Protein AF-A0A0C3BKV7-F1 (afdb_monomer_lite)

Structure (mmCIF, N/CA/C/O backbone):
data_AF-A0A0C3BKV7-F1
#
_entry.id   AF-A0A0C3BKV7-F1
#
loop_
_atom_site.group_PDB
_atom_site.id
_atom_site.type_symbol
_atom_site.label_atom_id
_atom_site.label_alt_id
_atom_site.label_comp_id
_atom_site.label_asym_id
_atom_site.label_entity_id
_atom_site.label_seq_id
_atom_site.pdbx_PDB_ins_code
_atom_site.Cartn_x
_atom_site.Cartn_y
_atom_site.Cartn_z
_atom_site.occupancy
_atom_site.B_iso_or_equiv
_atom_site.auth_seq_id
_atom_site.auth_comp_id
_atom_site.auth_asym_id
_atom_site.auth_atom_id
_atom_site.pdbx_PDB_model_num
ATOM 1 N N . HIS A 1 1 ? -5.380 -6.667 -12.807 1.00 85.44 1 HIS A N 1
ATOM 2 C CA . HIS A 1 1 ? -3.971 -6.812 -12.391 1.00 85.44 1 HIS A CA 1
ATOM 3 C C . HIS A 1 1 ? -3.353 -8.043 -13.036 1.00 85.44 1 HIS A C 1
ATOM 5 O O . HIS A 1 1 ? -2.363 -7.903 -13.737 1.00 85.44 1 HIS A O 1
ATOM 11 N N . ASP A 1 2 ? -3.962 -9.219 -12.876 1.00 86.31 2 ASP A N 1
ATOM 12 C CA . ASP A 1 2 ? -3.434 -10.487 -13.402 1.00 86.31 2 ASP A CA 1
ATOM 13 C C . ASP A 1 2 ? -3.118 -10.456 -14.901 1.00 86.31 2 ASP A C 1
ATOM 15 O O . ASP A 1 2 ? -2.021 -10.843 -15.290 1.00 86.31 2 ASP A O 1
ATOM 19 N N . ASP A 1 3 ? -4.011 -9.904 -15.726 1.00 89.81 3 ASP A N 1
ATOM 20 C CA . ASP A 1 3 ? -3.772 -9.765 -17.171 1.00 89.81 3 ASP A CA 1
ATOM 21 C C . ASP A 1 3 ? -2.540 -8.900 -17.484 1.00 89.81 3 ASP A C 1
ATOM 23 O O . ASP A 1 3 ? -1.757 -9.219 -18.377 1.00 89.81 3 ASP A O 1
ATOM 27 N N . ALA A 1 4 ? -2.327 -7.823 -16.719 1.00 89.44 4 ALA A N 1
ATOM 28 C CA . ALA A 1 4 ? -1.164 -6.951 -16.874 1.00 89.44 4 ALA A CA 1
ATOM 29 C C . ALA A 1 4 ? 0.128 -7.680 -16.479 1.00 89.44 4 ALA A C 1
ATOM 31 O O . ALA A 1 4 ? 1.109 -7.628 -17.218 1.00 89.44 4 ALA A O 1
ATOM 32 N N . VAL A 1 5 ? 0.109 -8.441 -15.379 1.00 87.06 5 VAL A N 1
ATOM 33 C CA . VAL A 1 5 ? 1.247 -9.275 -14.960 1.00 87.06 5 VAL A CA 1
ATOM 34 C C . VAL A 1 5 ? 1.573 -10.330 -16.013 1.00 87.06 5 VAL A C 1
ATOM 36 O O . VAL A 1 5 ? 2.740 -10.501 -16.358 1.00 87.06 5 VAL A O 1
ATOM 39 N N . GLN A 1 6 ? 0.562 -11.002 -16.570 1.00 89.44 6 GLN A N 1
ATOM 40 C CA . GLN A 1 6 ? 0.746 -11.979 -17.649 1.00 89.44 6 GLN A CA 1
ATOM 41 C C . GLN A 1 6 ? 1.321 -11.337 -18.918 1.00 89.44 6 GLN A C 1
ATOM 43 O O . GLN A 1 6 ? 2.139 -11.950 -19.601 1.00 89.44 6 GLN A O 1
ATOM 48 N N . ALA A 1 7 ? 0.950 -10.087 -19.205 1.00 90.25 7 ALA A N 1
ATOM 49 C CA . ALA A 1 7 ? 1.528 -9.294 -20.287 1.00 90.25 7 ALA A CA 1
ATOM 50 C C . ALA A 1 7 ? 2.935 -8.741 -19.969 1.00 90.25 7 ALA A C 1
ATOM 52 O O . ALA A 1 7 ? 3.579 -8.162 -20.845 1.00 90.25 7 ALA A O 1
ATOM 53 N N . GLY A 1 8 ? 3.438 -8.916 -18.743 1.00 89.88 8 GLY A N 1
ATOM 54 C CA . GLY A 1 8 ? 4.723 -8.374 -18.304 1.00 89.88 8 GLY A CA 1
ATOM 55 C C . GLY A 1 8 ? 4.694 -6.863 -18.060 1.00 89.88 8 GLY A C 1
ATOM 56 O O . GLY A 1 8 ? 5.696 -6.191 -18.296 1.00 89.88 8 GLY A O 1
ATOM 57 N N . VAL A 1 9 ? 3.562 -6.316 -17.615 1.00 91.44 9 VAL A N 1
ATOM 58 C CA . VAL A 1 9 ? 3.368 -4.894 -17.294 1.00 91.44 9 VAL A CA 1
ATOM 59 C C . VAL A 1 9 ? 3.225 -4.712 -15.786 1.00 91.44 9 VAL A C 1
ATOM 61 O O . VAL A 1 9 ? 2.365 -5.325 -15.157 1.00 91.44 9 VAL A O 1
ATOM 64 N N . LEU A 1 10 ? 4.046 -3.830 -15.219 1.00 91.19 10 LEU A N 1
ATOM 65 C CA . LEU A 1 10 ? 3.920 -3.338 -13.846 1.00 91.19 10 LEU A CA 1
ATOM 66 C C . LEU A 1 10 ? 3.096 -2.054 -13.822 1.00 91.19 10 LEU A C 1
ATOM 68 O O . LEU A 1 10 ? 3.288 -1.209 -14.701 1.00 91.19 10 LEU A O 1
ATOM 72 N N . HIS A 1 11 ? 2.253 -1.871 -12.806 1.00 92.44 11 HIS A N 1
ATOM 73 C CA . HIS A 1 11 ? 1.471 -0.642 -12.657 1.00 92.44 11 HIS A CA 1
ATOM 74 C C . HIS A 1 11 ? 2.310 0.489 -12.064 1.00 92.44 11 HIS A C 1
ATOM 76 O O . HIS A 1 11 ? 2.324 1.594 -12.602 1.00 92.44 11 HIS A O 1
ATOM 82 N N . ARG A 1 12 ? 3.046 0.200 -10.984 1.00 91.62 12 ARG A N 1
ATOM 8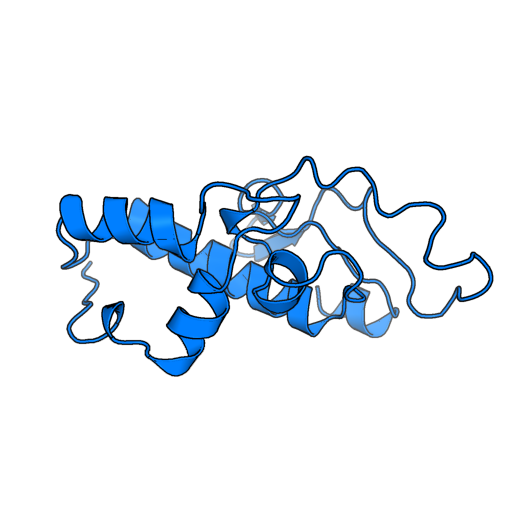3 C CA . ARG A 1 12 ? 3.975 1.110 -10.296 1.00 91.62 12 ARG A CA 1
ATOM 84 C C . ARG A 1 12 ? 3.366 2.291 -9.542 1.00 91.62 12 ARG A C 1
ATOM 86 O O . ARG A 1 12 ? 4.125 3.096 -9.007 1.00 91.62 12 ARG A O 1
ATOM 93 N N . ASP A 1 13 ? 2.042 2.371 -9.472 1.00 91.31 13 ASP A N 1
ATOM 94 C CA . ASP A 1 13 ? 1.322 3.454 -8.788 1.00 91.31 13 ASP A CA 1
ATOM 95 C C . ASP A 1 13 ? -0.024 2.984 -8.223 1.00 91.31 13 ASP A C 1
ATOM 97 O O . ASP A 1 13 ? -1.085 3.561 -8.453 1.00 91.31 13 ASP A O 1
ATOM 101 N N . ILE A 1 14 ? 0.001 1.860 -7.511 1.00 93.81 14 ILE A N 1
ATOM 102 C CA . ILE A 1 14 ? -1.189 1.356 -6.833 1.00 93.81 14 ILE A CA 1
ATOM 103 C C . ILE A 1 14 ? -1.490 2.248 -5.626 1.00 93.81 14 ILE A C 1
ATOM 105 O O . ILE A 1 14 ? -0.692 2.370 -4.697 1.00 93.81 14 ILE A O 1
ATOM 109 N N . SER A 1 15 ? -2.673 2.854 -5.629 1.00 93.69 15 SER A N 1
ATOM 110 C CA . SER A 1 15 ? -3.177 3.691 -4.544 1.00 93.69 15 SER A CA 1
ATOM 111 C C . SER A 1 15 ? -4.692 3.549 -4.425 1.00 93.69 15 SER A C 1
ATOM 113 O O . SER A 1 15 ? -5.350 3.144 -5.381 1.00 93.69 15 SER A O 1
ATOM 115 N N . ALA A 1 16 ? -5.272 3.917 -3.278 1.00 93.50 16 ALA A N 1
ATOM 116 C CA . ALA A 1 16 ? -6.729 3.897 -3.115 1.00 93.50 16 ALA A CA 1
ATOM 117 C C . ALA A 1 16 ? -7.457 4.767 -4.165 1.00 93.50 16 ALA A C 1
ATOM 119 O O . ALA A 1 16 ? -8.564 4.432 -4.571 1.00 93.50 16 ALA A O 1
ATOM 120 N N . GLY A 1 17 ? -6.824 5.851 -4.634 1.00 92.88 17 GLY A N 1
ATOM 121 C CA . GLY A 1 17 ? -7.370 6.727 -5.677 1.00 92.88 17 GLY A CA 1
ATOM 122 C C . GLY A 1 17 ? -7.347 6.122 -7.084 1.00 92.88 17 GLY A C 1
ATOM 123 O O . GLY A 1 17 ? -8.156 6.514 -7.921 1.00 92.88 17 GLY A O 1
ATOM 124 N N . ASN A 1 18 ? -6.483 5.130 -7.321 1.00 95.12 18 ASN A N 1
ATOM 125 C CA . ASN A 1 18 ? -6.296 4.488 -8.626 1.00 95.12 18 ASN A CA 1
ATOM 126 C C . ASN A 1 18 ? -7.076 3.167 -8.757 1.00 95.12 18 ASN A C 1
ATOM 128 O O . ASN A 1 18 ? -6.870 2.404 -9.703 1.00 95.12 18 ASN A O 1
ATOM 132 N N . ILE A 1 19 ? -7.984 2.886 -7.814 1.00 95.62 19 ILE A N 1
ATOM 133 C CA . ILE A 1 19 ? -8.845 1.700 -7.820 1.00 95.62 19 ILE A CA 1
ATOM 134 C C . ILE A 1 19 ? -10.306 2.142 -7.821 1.00 95.62 19 ILE A C 1
ATOM 136 O O . ILE A 1 19 ? -10.822 2.654 -6.829 1.00 95.62 19 ILE A O 1
ATOM 140 N N . PHE A 1 20 ? -11.002 1.892 -8.924 1.00 95.44 20 PHE A N 1
ATOM 141 C CA . PHE A 1 20 ? -12.449 2.079 -9.007 1.00 95.44 20 PHE A CA 1
ATOM 142 C C . PHE A 1 20 ? -13.173 0.776 -8.707 1.00 95.44 20 PHE A C 1
ATOM 144 O O . PHE A 1 20 ? -12.754 -0.287 -9.156 1.00 95.44 20 PHE A O 1
ATOM 151 N N . ILE A 1 21 ? -14.289 0.858 -7.985 1.00 94.69 21 ILE A N 1
ATOM 152 C CA . ILE A 1 21 ? -15.175 -0.285 -7.770 1.00 94.69 21 ILE A CA 1
ATOM 153 C C . ILE A 1 21 ? -16.380 -0.142 -8.695 1.00 94.69 21 ILE A C 1
ATOM 155 O O . ILE A 1 21 ? -17.179 0.781 -8.543 1.00 94.69 21 ILE A O 1
ATOM 159 N N . VAL A 1 22 ? -16.512 -1.061 -9.648 1.00 94.94 22 VAL A N 1
ATOM 160 C CA . VAL A 1 22 ? -17.630 -1.118 -10.598 1.00 94.94 22 VAL A CA 1
ATOM 161 C C . VAL A 1 22 ? -18.219 -2.519 -10.546 1.00 94.94 22 VAL A C 1
ATOM 163 O O . VAL A 1 22 ? -17.498 -3.500 -10.714 1.00 94.94 22 VAL A O 1
ATOM 166 N N . ASP A 1 23 ? -19.516 -2.623 -10.254 1.00 95.06 23 ASP A N 1
ATOM 167 C CA . ASP A 1 23 ? -20.242 -3.897 -10.132 1.00 95.06 23 ASP A CA 1
ATOM 168 C C . ASP A 1 23 ? -19.549 -4.919 -9.207 1.00 95.06 23 ASP A C 1
ATOM 170 O O . ASP A 1 23 ? -19.449 -6.110 -9.507 1.00 95.06 23 ASP A O 1
ATOM 174 N N . GLY A 1 24 ? -19.014 -4.436 -8.079 1.00 91.94 24 GLY A N 1
ATOM 175 C CA . GLY A 1 24 ? -18.298 -5.257 -7.097 1.00 91.94 24 GLY A CA 1
ATOM 176 C C . GLY A 1 24 ? -16.892 -5.694 -7.524 1.00 91.94 24 GLY A C 1
ATOM 177 O O . GLY A 1 24 ? -16.281 -6.515 -6.843 1.00 91.94 24 GLY A O 1
ATOM 178 N N . LYS A 1 25 ? -16.359 -5.163 -8.631 1.00 90.38 25 LYS A N 1
ATOM 179 C CA . LYS A 1 25 ? -15.019 -5.474 -9.145 1.00 90.38 25 LYS A CA 1
ATOM 180 C C . LYS A 1 25 ? -14.103 -4.260 -9.073 1.00 90.38 25 LYS A C 1
ATOM 182 O O . LYS A 1 25 ? -14.507 -3.154 -9.420 1.00 90.38 25 LYS A O 1
ATOM 187 N N . GLY A 1 26 ? -12.856 -4.491 -8.669 1.00 91.94 26 GLY A N 1
ATOM 188 C CA . GLY A 1 26 ? -11.799 -3.484 -8.713 1.00 91.94 26 GLY A CA 1
ATOM 189 C C . GLY A 1 26 ? -11.246 -3.301 -10.127 1.00 91.94 26 GLY A C 1
ATOM 190 O O . GLY A 1 26 ? -10.832 -4.271 -10.763 1.00 91.94 26 GLY A O 1
ATOM 191 N N . ILE A 1 27 ? -11.213 -2.061 -10.603 1.00 94.06 27 ILE A N 1
ATOM 192 C CA . ILE A 1 27 ? -10.632 -1.641 -11.878 1.00 94.06 27 ILE A CA 1
ATOM 193 C C . ILE A 1 27 ? -9.459 -0.710 -11.581 1.00 94.06 27 ILE A C 1
ATOM 195 O O . ILE A 1 27 ? -9.626 0.295 -10.895 1.00 94.06 27 ILE A O 1
ATOM 199 N N . LEU A 1 28 ? -8.284 -1.049 -12.114 1.00 94.56 28 LEU A N 1
ATOM 200 C CA . LEU A 1 28 ? -7.091 -0.209 -12.026 1.00 94.56 28 LEU A CA 1
ATOM 201 C C . LEU A 1 28 ? -7.089 0.847 -13.126 1.00 94.56 28 LEU A C 1
ATOM 203 O O . LEU A 1 28 ? -7.269 0.519 -14.304 1.00 94.56 28 LEU A O 1
ATOM 207 N N . ILE A 1 29 ? -6.842 2.090 -12.731 1.00 94.81 29 ILE A N 1
ATOM 208 C CA . ILE A 1 29 ? -6.698 3.254 -13.609 1.00 94.81 29 ILE A CA 1
ATOM 209 C C . ILE A 1 29 ? -5.328 3.907 -13.388 1.00 94.81 29 ILE A C 1
ATOM 211 O O . ILE A 1 29 ? -4.592 3.490 -12.510 1.00 94.81 29 ILE A O 1
ATOM 215 N N . ASP A 1 30 ? -5.020 4.952 -14.157 1.00 91.56 30 ASP A N 1
ATOM 216 C CA . ASP A 1 30 ? -3.767 5.713 -14.032 1.00 91.56 30 ASP A CA 1
ATOM 217 C C . ASP A 1 30 ? -2.499 4.873 -14.294 1.00 91.56 30 ASP A C 1
ATOM 219 O O . ASP A 1 30 ? -1.639 4.638 -13.447 1.00 91.56 30 ASP A O 1
ATOM 223 N N . TRP A 1 31 ? -2.394 4.388 -15.534 1.00 91.94 31 TRP A N 1
ATOM 224 C CA . TRP A 1 31 ? -1.278 3.560 -16.002 1.00 91.94 31 TRP A CA 1
ATOM 225 C C . TRP A 1 31 ? -0.084 4.385 -16.515 1.00 91.94 31 TRP A C 1
ATOM 227 O O . TRP A 1 31 ? 0.825 3.827 -17.138 1.00 91.94 31 TRP A O 1
ATOM 237 N N . ASP A 1 32 ? -0.049 5.696 -16.268 1.00 88.38 32 ASP A N 1
ATOM 238 C CA . ASP A 1 32 ? 0.966 6.606 -16.819 1.00 88.38 32 ASP A CA 1
ATOM 239 C C . ASP A 1 32 ? 2.382 6.308 -16.291 1.00 88.38 32 ASP A C 1
ATOM 241 O O . ASP A 1 32 ? 3.381 6.583 -16.963 1.00 88.38 32 ASP A O 1
ATOM 245 N N . LEU A 1 33 ? 2.481 5.684 -15.111 1.00 87.06 33 LEU A N 1
ATOM 246 C CA . LEU A 1 33 ? 3.743 5.254 -14.497 1.00 87.06 33 LEU A CA 1
ATOM 247 C C . LEU A 1 33 ? 4.130 3.798 -14.803 1.00 87.06 33 LEU A C 1
ATOM 249 O O . LEU A 1 33 ? 5.199 3.338 -14.368 1.00 87.06 33 LEU A O 1
ATOM 253 N N . SER A 1 34 ? 3.306 3.090 -15.580 1.00 89.38 34 SER A N 1
ATOM 254 C CA . SER A 1 34 ? 3.491 1.672 -15.880 1.00 89.38 34 SER A CA 1
ATOM 255 C C . SER A 1 34 ? 4.790 1.376 -16.633 1.00 89.38 34 SER A C 1
ATOM 257 O O . SER A 1 34 ? 5.393 2.232 -17.289 1.00 89.38 34 SER A O 1
ATOM 259 N N . LYS A 1 35 ? 5.273 0.135 -16.513 1.00 87.56 35 LYS A N 1
ATOM 260 C CA . LYS A 1 35 ? 6.507 -0.308 -17.177 1.00 87.56 35 LYS A CA 1
ATOM 261 C C . LYS A 1 35 ? 6.394 -1.742 -17.673 1.00 87.56 35 LYS A C 1
ATOM 263 O O . LYS A 1 35 ? 6.039 -2.639 -16.917 1.00 87.56 35 LYS A O 1
ATOM 268 N N . TRP A 1 36 ? 6.792 -1.955 -18.924 1.00 88.44 36 TRP A N 1
ATOM 269 C CA . TRP A 1 36 ? 6.997 -3.284 -19.492 1.00 88.44 36 TRP A CA 1
ATOM 270 C C . TRP A 1 36 ? 8.305 -3.887 -18.967 1.00 88.44 36 TRP A C 1
ATOM 272 O O . TRP A 1 36 ? 9.367 -3.282 -19.117 1.00 88.44 36 TRP A O 1
ATOM 282 N N . LEU A 1 37 ? 8.251 -5.094 -18.408 1.00 79.00 37 LEU A N 1
ATOM 283 C CA . LEU A 1 37 ? 9.421 -5.847 -17.943 1.00 79.00 37 LEU A CA 1
ATOM 284 C C . LEU A 1 37 ? 10.361 -6.228 -19.101 1.00 79.00 37 LEU A C 1
ATOM 286 O O . LEU A 1 37 ? 11.567 -6.365 -18.911 1.00 79.00 37 LEU A O 1
ATOM 290 N N . ASN A 1 38 ? 9.810 -6.348 -20.310 1.00 70.38 38 ASN A N 1
ATOM 291 C CA . ASN A 1 38 ? 10.464 -6.948 -21.475 1.00 70.38 38 ASN A CA 1
ATOM 292 C C . ASN A 1 38 ? 11.212 -5.911 -22.341 1.00 70.38 38 ASN A C 1
ATOM 294 O O . ASN A 1 38 ? 11.982 -6.285 -23.222 1.00 70.38 38 ASN A O 1
ATOM 298 N N . ASN A 1 39 ? 10.979 -4.611 -22.119 1.00 59.28 39 ASN A N 1
ATOM 299 C CA . ASN A 1 39 ? 11.632 -3.519 -22.849 1.00 59.28 39 ASN A CA 1
ATOM 300 C C . ASN A 1 39 ? 12.827 -2.989 -22.041 1.00 59.28 39 ASN A C 1
ATOM 302 O O . ASN A 1 39 ? 12.796 -1.896 -21.480 1.00 59.28 39 ASN A O 1
ATOM 306 N N . SER A 1 40 ? 13.897 -3.784 -21.982 1.00 53.50 40 SER A N 1
ATOM 307 C CA 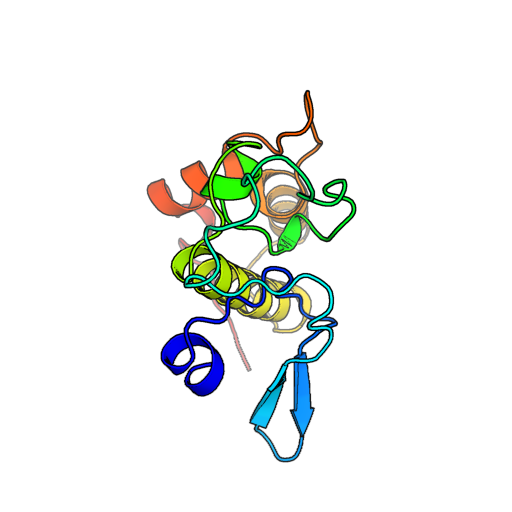. SER A 1 40 ? 15.166 -3.451 -21.308 1.00 53.50 40 SER A CA 1
ATOM 308 C C . SER A 1 40 ? 16.080 -2.515 -22.121 1.00 53.50 40 SER A C 1
ATOM 310 O O . SER A 1 40 ? 17.244 -2.333 -21.780 1.00 53.50 40 SER A O 1
ATOM 312 N N . SER A 1 41 ? 15.595 -1.943 -23.226 1.00 50.16 41 SER A N 1
ATOM 313 C CA . SER A 1 41 ? 16.380 -1.115 -24.156 1.00 50.16 41 SER A CA 1
ATOM 314 C C . SER A 1 41 ? 16.510 0.359 -23.745 1.00 50.16 41 SER A C 1
ATOM 316 O O . SER A 1 41 ? 17.241 1.104 -24.395 1.00 50.16 41 SER A O 1
ATOM 318 N N . ALA A 1 42 ? 15.863 0.786 -22.658 1.00 50.25 42 ALA A N 1
ATOM 319 C CA . ALA A 1 42 ? 16.125 2.074 -22.020 1.00 50.25 42 ALA A CA 1
ATOM 320 C C . ALA A 1 42 ? 16.882 1.838 -20.701 1.00 50.25 42 ALA A C 1
ATOM 322 O O . ALA A 1 42 ? 16.458 0.974 -19.931 1.00 50.25 42 ALA A O 1
ATOM 323 N N . PRO A 1 43 ? 17.967 2.581 -20.405 1.00 49.41 43 PRO A N 1
ATOM 324 C CA . PRO A 1 43 ? 18.618 2.498 -19.103 1.00 49.41 43 PRO A CA 1
ATOM 325 C C . PRO A 1 43 ? 17.583 2.747 -18.001 1.00 49.41 43 PRO A C 1
ATOM 327 O O . PRO A 1 43 ? 16.839 3.731 -18.069 1.00 49.41 43 PRO A O 1
ATOM 330 N N . ASP A 1 44 ? 17.567 1.891 -16.975 1.00 52.84 44 ASP A N 1
ATOM 331 C CA . ASP A 1 44 ? 16.687 1.996 -15.796 1.00 52.84 44 ASP A CA 1
ATOM 332 C C . ASP A 1 44 ? 16.770 3.363 -15.084 1.00 52.84 44 ASP A C 1
ATOM 334 O O . ASP A 1 44 ? 15.907 3.709 -14.276 1.00 52.84 44 ASP A O 1
ATOM 338 N N . GLU A 1 45 ? 17.790 4.157 -15.410 1.00 46.88 45 GLU A N 1
ATOM 339 C CA . GLU A 1 45 ? 18.079 5.474 -14.852 1.00 46.88 45 GLU A CA 1
ATOM 340 C C . GLU A 1 45 ? 17.218 6.616 -15.416 1.00 46.88 45 GLU A C 1
ATOM 342 O O . GLU A 1 45 ? 17.058 7.633 -14.745 1.00 46.88 45 GLU A O 1
ATOM 347 N N . VAL A 1 46 ? 16.656 6.506 -16.629 1.00 43.88 46 VAL A N 1
ATOM 348 C CA . VAL A 1 46 ? 16.220 7.722 -17.353 1.00 43.88 46 VAL A CA 1
ATOM 349 C C . VAL A 1 46 ? 14.861 8.266 -16.892 1.00 43.88 46 VAL A C 1
ATOM 351 O O . VAL A 1 46 ? 14.599 9.455 -17.066 1.00 43.88 46 VAL A O 1
ATOM 354 N N . ARG A 1 47 ? 13.993 7.461 -16.267 1.00 46.06 47 ARG A N 1
ATOM 355 C CA . ARG A 1 47 ? 12.682 7.927 -15.766 1.00 46.06 47 ARG A CA 1
ATOM 356 C C . ARG A 1 47 ? 12.182 7.097 -14.583 1.00 46.06 47 ARG A C 1
ATOM 358 O O . ARG A 1 47 ? 11.140 6.453 -14.665 1.00 46.06 47 ARG A O 1
ATOM 365 N N . GLN A 1 48 ? 12.887 7.119 -13.455 1.00 52.75 48 GLN A N 1
ATOM 366 C CA . GLN A 1 48 ? 12.146 7.105 -12.192 1.00 52.75 48 GLN A CA 1
ATOM 367 C C . GLN A 1 48 ? 11.599 8.533 -12.088 1.00 52.75 48 GLN A C 1
ATOM 369 O O . GLN A 1 48 ? 12.409 9.441 -11.882 1.00 52.75 48 GLN A O 1
ATOM 374 N N . PRO A 1 49 ? 10.294 8.788 -12.326 1.00 49.06 49 PRO A N 1
ATOM 375 C CA . PRO A 1 49 ? 9.757 10.102 -12.021 1.00 49.06 49 PRO A CA 1
ATOM 376 C C . PRO A 1 49 ? 10.168 10.418 -10.586 1.00 49.06 49 PRO A C 1
ATOM 378 O O . PRO A 1 49 ? 10.258 9.512 -9.748 1.00 49.06 49 PRO A O 1
ATOM 381 N N . THR A 1 50 ? 10.472 11.685 -10.315 1.00 45.44 50 THR A N 1
ATOM 382 C CA . THR A 1 50 ? 10.514 12.213 -8.951 1.00 45.44 50 THR A CA 1
ATOM 383 C C . THR A 1 50 ? 9.435 11.484 -8.154 1.00 45.44 50 THR A C 1
ATOM 385 O O . THR A 1 50 ? 8.302 11.432 -8.626 1.00 45.44 50 THR A O 1
ATOM 388 N N . ARG A 1 51 ? 9.782 10.830 -7.033 1.00 57.00 51 ARG A N 1
ATOM 389 C CA . ARG A 1 51 ? 8.835 10.085 -6.174 1.00 57.00 51 ARG A CA 1
ATOM 390 C C . ARG A 1 51 ? 7.872 11.052 -5.469 1.00 57.00 51 ARG A C 1
ATOM 392 O O . ARG A 1 51 ? 7.818 11.141 -4.246 1.00 57.00 51 ARG A O 1
ATOM 399 N N . THR A 1 52 ? 7.179 11.849 -6.265 1.00 44.94 52 THR A N 1
ATOM 400 C CA . THR A 1 52 ? 6.048 12.694 -5.936 1.00 44.94 52 THR A CA 1
ATOM 401 C C . THR A 1 52 ? 4.829 11.808 -6.127 1.00 44.94 52 THR A C 1
ATOM 403 O O . THR A 1 52 ? 4.349 11.650 -7.242 1.00 44.94 52 THR A O 1
ATOM 406 N N . GLY A 1 53 ? 4.432 11.134 -5.051 1.00 52.66 53 GLY A N 1
ATOM 407 C CA . GLY A 1 53 ? 3.387 10.116 -5.046 1.00 52.66 53 GLY A CA 1
ATOM 408 C C . GLY A 1 53 ? 3.337 9.391 -3.700 1.00 52.66 53 GLY A C 1
ATOM 409 O O . GLY A 1 53 ? 4.306 9.397 -2.943 1.00 52.66 53 GLY A O 1
ATOM 410 N N . THR A 1 54 ? 2.175 8.835 -3.388 1.00 65.50 54 THR A N 1
ATOM 411 C CA . THR A 1 54 ? 1.678 8.399 -2.076 1.00 65.50 54 THR A CA 1
ATOM 412 C C . THR A 1 54 ? 2.543 7.327 -1.386 1.00 65.50 54 THR A C 1
ATOM 414 O O . THR A 1 54 ? 2.371 6.129 -1.605 1.00 65.50 54 THR A O 1
ATOM 417 N N . TRP A 1 55 ? 3.444 7.743 -0.486 1.00 83.06 55 TRP A N 1
ATOM 418 C CA . TRP A 1 55 ? 4.322 6.848 0.298 1.00 83.06 55 TRP A CA 1
ATOM 419 C C . TRP A 1 55 ? 3.544 5.836 1.151 1.00 83.06 55 TRP A C 1
ATOM 421 O O . TRP A 1 55 ? 4.031 4.728 1.384 1.00 83.06 55 TRP A O 1
ATOM 431 N N . GLN A 1 56 ? 2.307 6.188 1.520 1.00 90.56 56 GLN A N 1
ATOM 432 C CA . GLN A 1 56 ? 1.366 5.331 2.246 1.00 90.56 56 GLN A CA 1
ATOM 433 C C . GLN A 1 56 ? 1.232 3.944 1.631 1.00 90.56 56 GLN A C 1
ATOM 435 O O . GLN A 1 56 ? 1.268 2.957 2.370 1.00 90.56 56 GLN A O 1
ATOM 440 N N . PHE A 1 57 ? 1.175 3.853 0.301 1.00 93.56 57 PHE A N 1
ATOM 441 C CA . PHE A 1 57 ? 0.968 2.586 -0.399 1.00 93.56 57 PHE A CA 1
ATOM 442 C C . PHE A 1 57 ? 2.249 2.005 -0.995 1.00 93.56 57 PHE A C 1
ATOM 444 O O . PHE A 1 57 ? 2.259 0.846 -1.375 1.00 93.56 57 PHE A O 1
ATOM 451 N N . MET A 1 58 ? 3.352 2.753 -1.014 1.00 92.75 58 MET A N 1
ATOM 452 C CA . MET A 1 58 ? 4.619 2.258 -1.548 1.00 92.75 58 MET A CA 1
ATOM 453 C C . MET A 1 58 ? 5.181 1.105 -0.698 1.00 92.75 58 MET A C 1
ATOM 455 O O . MET A 1 58 ? 5.096 1.127 0.534 1.00 92.75 58 MET A O 1
ATOM 459 N N . SER A 1 59 ? 5.795 0.119 -1.358 1.00 93.81 59 SER A N 1
ATOM 460 C CA . SER A 1 59 ? 6.414 -1.032 -0.695 1.00 93.81 59 SER A CA 1
ATOM 461 C C . SER A 1 59 ? 7.596 -0.639 0.200 1.00 93.81 59 SER A C 1
ATOM 463 O O . SER A 1 59 ? 8.291 0.354 -0.035 1.00 93.81 59 SER A O 1
ATOM 465 N N . ALA A 1 60 ? 7.888 -1.455 1.209 1.00 93.81 60 ALA A N 1
ATOM 466 C CA . ALA A 1 60 ? 9.009 -1.303 2.123 1.00 93.81 60 ALA A CA 1
ATOM 467 C C . ALA A 1 60 ? 10.348 -1.237 1.380 1.00 93.81 60 ALA A C 1
ATOM 469 O O . ALA A 1 60 ? 11.205 -0.418 1.717 1.00 93.81 60 ALA A O 1
ATOM 470 N N . ALA A 1 61 ? 10.525 -2.076 0.355 1.00 92.62 61 ALA A N 1
ATOM 471 C CA . ALA A 1 61 ? 11.747 -2.126 -0.440 1.00 92.62 61 ALA A CA 1
ATOM 472 C C . ALA A 1 61 ? 11.990 -0.805 -1.182 1.00 92.62 61 ALA A C 1
ATOM 474 O O . ALA A 1 61 ? 13.100 -0.261 -1.145 1.00 92.62 61 ALA A O 1
ATOM 475 N N . LEU A 1 62 ? 10.942 -0.258 -1.803 1.00 90.50 62 LEU A N 1
ATOM 476 C CA . LEU A 1 62 ? 11.013 1.004 -2.527 1.00 90.50 62 LEU A CA 1
ATOM 477 C C . LEU A 1 62 ? 11.165 2.187 -1.567 1.00 90.50 62 LEU A C 1
ATOM 479 O O . LEU A 1 62 ? 11.999 3.058 -1.816 1.00 90.50 62 LEU A O 1
ATOM 483 N N . VAL A 1 63 ? 10.449 2.198 -0.441 1.00 90.44 63 VAL A N 1
ATOM 484 C CA . VAL A 1 63 ? 10.562 3.237 0.598 1.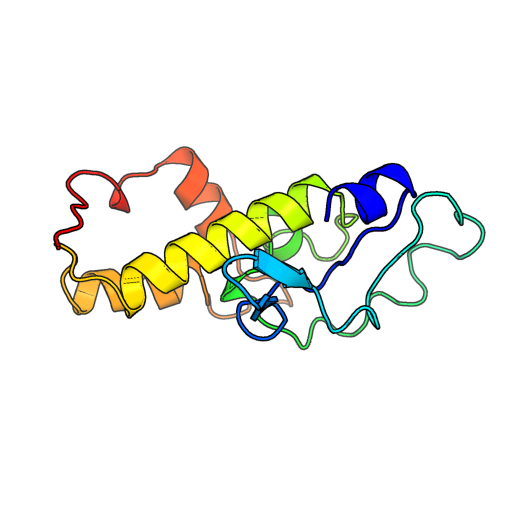00 90.44 63 VAL A CA 1
ATOM 485 C C . VAL A 1 63 ? 11.970 3.294 1.202 1.00 90.44 63 VAL A C 1
ATOM 487 O O . VAL A 1 63 ? 12.487 4.388 1.446 1.00 90.44 63 VAL A O 1
ATOM 490 N N . TRP A 1 64 ? 12.608 2.138 1.399 1.00 88.75 64 TRP A N 1
ATOM 491 C CA . TRP A 1 64 ? 13.958 2.025 1.953 1.00 88.75 64 TRP A CA 1
ATOM 492 C C . TRP A 1 64 ? 15.049 2.401 0.946 1.00 88.75 64 TRP A C 1
ATOM 494 O O . TRP A 1 64 ? 15.967 3.158 1.269 1.00 88.75 64 TRP A O 1
ATOM 504 N N . ASN A 1 65 ? 14.967 1.875 -0.280 1.00 86.88 65 ASN A N 1
ATOM 505 C CA . ASN A 1 65 ? 15.999 2.041 -1.296 1.00 86.88 65 ASN A CA 1
ATOM 506 C C . ASN A 1 65 ? 15.448 2.738 -2.545 1.00 86.88 65 ASN A C 1
ATOM 508 O O . ASN A 1 65 ? 14.679 2.179 -3.327 1.00 86.88 65 ASN A O 1
ATOM 512 N N . LYS A 1 66 ? 15.926 3.962 -2.783 1.00 81.25 66 LYS A N 1
ATOM 513 C CA . LYS A 1 66 ? 15.547 4.760 -3.957 1.00 81.25 66 LYS A CA 1
ATOM 514 C C . LYS A 1 66 ? 15.930 4.158 -5.304 1.00 81.25 66 LYS A C 1
ATOM 516 O O . LYS A 1 66 ? 15.302 4.476 -6.307 1.00 81.25 66 LYS A O 1
ATOM 521 N N . SER A 1 67 ? 16.937 3.294 -5.309 1.00 82.62 67 SER A N 1
ATOM 522 C CA . SER A 1 67 ? 17.444 2.631 -6.507 1.00 82.62 67 SER A CA 1
ATOM 523 C C . SER A 1 67 ? 16.915 1.205 -6.656 1.00 82.62 67 SER A C 1
ATOM 525 O O . SER A 1 67 ? 17.340 0.505 -7.571 1.00 82.62 67 SER A O 1
ATOM 527 N N . ALA A 1 68 ? 16.030 0.743 -5.762 1.00 86.62 68 ALA A N 1
ATOM 528 C CA . ALA A 1 68 ? 15.439 -0.579 -5.900 1.00 86.62 68 ALA A CA 1
ATOM 529 C C . ALA A 1 68 ? 14.573 -0.644 -7.173 1.00 86.62 68 ALA A C 1
ATOM 531 O O . ALA A 1 68 ? 13.805 0.290 -7.442 1.00 86.62 68 ALA A O 1
ATOM 532 N N . PRO A 1 69 ? 14.690 -1.724 -7.967 1.00 86.75 69 PRO A N 1
ATOM 533 C CA . PRO A 1 69 ? 13.789 -1.944 -9.084 1.00 86.75 69 PRO A CA 1
ATOM 534 C C . PRO A 1 69 ? 12.378 -2.186 -8.546 1.00 86.75 69 PRO A C 1
ATOM 536 O O . PRO A 1 69 ? 12.200 -2.915 -7.576 1.00 86.75 69 PRO A O 1
ATOM 539 N N . HIS A 1 70 ? 11.384 -1.581 -9.192 1.00 89.06 70 HIS A N 1
ATOM 540 C CA . HIS A 1 70 ? 9.988 -1.913 -8.933 1.00 89.06 70 HIS A CA 1
ATOM 541 C C . HIS A 1 70 ? 9.690 -3.274 -9.571 1.00 89.06 70 HIS A C 1
ATOM 543 O O . HIS A 1 70 ? 10.018 -3.492 -10.740 1.00 89.06 70 HIS A O 1
ATOM 549 N N . THR A 1 71 ? 9.072 -4.173 -8.817 1.00 90.88 71 THR A N 1
ATOM 550 C CA . THR A 1 71 ? 8.697 -5.529 -9.224 1.00 90.88 71 THR A CA 1
ATOM 551 C C . THR A 1 71 ? 7.205 -5.777 -9.005 1.00 90.88 71 THR A C 1
ATOM 553 O O . THR A 1 71 ? 6.527 -5.004 -8.338 1.00 90.88 71 THR A O 1
ATOM 556 N N . PHE A 1 72 ? 6.680 -6.895 -9.509 1.00 90.69 72 PHE A N 1
ATOM 557 C CA . PHE A 1 72 ? 5.280 -7.265 -9.260 1.00 90.69 72 PHE A CA 1
ATOM 558 C C . PHE A 1 72 ? 4.977 -7.464 -7.762 1.00 90.69 72 PHE A C 1
ATOM 560 O O . PHE A 1 72 ? 3.837 -7.301 -7.339 1.00 90.69 72 PHE A O 1
ATOM 567 N N . VAL A 1 73 ? 5.984 -7.823 -6.953 1.00 93.06 73 VAL A N 1
ATOM 568 C CA . VAL A 1 73 ? 5.828 -7.983 -5.500 1.00 93.06 73 VAL A CA 1
ATOM 569 C C . VAL A 1 73 ? 5.540 -6.634 -4.844 1.00 93.06 73 VAL A C 1
ATOM 571 O O . VAL A 1 73 ? 4.753 -6.574 -3.906 1.00 93.06 73 VAL A O 1
ATOM 574 N N . ASP A 1 74 ? 6.119 -5.553 -5.367 1.00 93.75 74 ASP A N 1
ATOM 575 C CA . ASP A 1 74 ? 5.887 -4.203 -4.859 1.00 93.75 74 ASP A CA 1
ATOM 576 C C . ASP A 1 74 ? 4.462 -3.715 -5.170 1.00 93.75 74 ASP A C 1
ATOM 578 O O . ASP A 1 74 ? 3.822 -3.125 -4.297 1.00 93.75 74 ASP A O 1
ATOM 582 N N . ASP A 1 75 ? 3.926 -4.022 -6.359 1.00 94.25 75 ASP A N 1
ATOM 583 C CA . ASP A 1 75 ? 2.511 -3.776 -6.683 1.00 94.25 75 ASP A CA 1
ATOM 584 C C . ASP A 1 75 ? 1.590 -4.568 -5.721 1.00 94.25 75 ASP A C 1
ATOM 586 O O . ASP A 1 75 ? 0.635 -4.009 -5.177 1.00 94.25 75 ASP A O 1
ATOM 590 N N . LEU A 1 76 ? 1.900 -5.841 -5.422 1.00 95.31 76 LEU A N 1
ATOM 591 C CA . LEU A 1 76 ? 1.138 -6.660 -4.458 1.00 95.31 76 LEU A CA 1
ATOM 592 C C . LEU A 1 76 ? 1.181 -6.106 -3.028 1.00 95.31 76 LEU A C 1
ATOM 594 O O . LEU A 1 76 ? 0.153 -6.051 -2.349 1.00 95.31 76 LEU A O 1
ATOM 598 N N . GLU A 1 77 ? 2.353 -5.681 -2.565 1.00 95.56 77 GLU A N 1
ATOM 599 C CA . GLU A 1 77 ? 2.505 -5.041 -1.258 1.00 95.56 77 GLU A CA 1
ATOM 600 C C . GLU A 1 77 ? 1.722 -3.721 -1.186 1.00 95.56 77 GLU A C 1
ATOM 602 O O . GLU A 1 77 ? 1.127 -3.395 -0.157 1.00 95.56 77 GLU A O 1
ATOM 607 N N . SER A 1 78 ? 1.636 -3.003 -2.305 1.00 95.12 78 SER A N 1
ATOM 608 C CA . SER A 1 78 ? 0.836 -1.786 -2.398 1.00 95.12 78 SER A CA 1
ATOM 609 C C . SER A 1 78 ? -0.663 -2.067 -2.249 1.00 95.12 78 SER A C 1
ATOM 611 O O . SER A 1 78 ? -1.339 -1.361 -1.498 1.00 95.12 78 SER A O 1
ATOM 613 N N . PHE A 1 79 ? -1.193 -3.142 -2.852 1.00 95.69 79 PHE A N 1
ATOM 614 C CA . PHE A 1 79 ? -2.580 -3.572 -2.600 1.00 95.69 79 PHE A CA 1
ATOM 615 C C . PHE A 1 79 ? -2.833 -3.904 -1.136 1.00 95.69 79 PHE A C 1
ATOM 617 O O . PHE A 1 79 ? -3.871 -3.521 -0.595 1.00 95.69 79 PHE A O 1
ATOM 624 N N . PHE A 1 80 ? -1.889 -4.595 -0.493 1.00 95.38 80 PHE A N 1
ATOM 625 C CA . PHE A 1 80 ? -1.980 -4.870 0.935 1.00 95.38 80 PHE A CA 1
ATOM 626 C C . PHE A 1 80 ? -2.117 -3.565 1.729 1.00 95.38 80 PHE A C 1
ATOM 628 O O . PHE A 1 80 ? -3.031 -3.453 2.543 1.00 95.38 80 PHE A O 1
ATOM 635 N N . TYR A 1 81 ? -1.283 -2.556 1.457 1.00 95.25 81 TYR A N 1
ATOM 636 C CA . TYR A 1 81 ? -1.380 -1.271 2.149 1.00 95.25 81 TYR A CA 1
ATOM 637 C C . TYR A 1 81 ? -2.672 -0.513 1.854 1.00 95.25 81 TYR A C 1
ATOM 639 O O . TYR A 1 81 ? -3.207 0.107 2.770 1.00 95.25 81 TYR A O 1
ATOM 647 N N . VAL A 1 82 ? -3.203 -0.575 0.628 1.00 95.50 82 VAL A N 1
ATOM 648 C CA . VAL A 1 82 ? -4.504 0.033 0.306 1.00 95.50 82 VAL A CA 1
ATOM 649 C C . VAL A 1 82 ? -5.618 -0.608 1.129 1.00 95.50 82 VAL A C 1
ATOM 651 O O . VAL A 1 82 ? -6.363 0.104 1.800 1.00 95.50 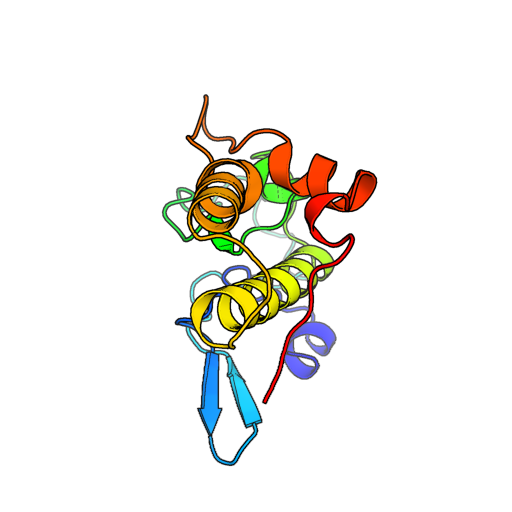82 VAL A O 1
ATOM 654 N N . ILE A 1 83 ? -5.713 -1.941 1.120 1.00 95.06 83 ILE A N 1
ATOM 655 C CA . ILE A 1 83 ? -6.741 -2.669 1.877 1.00 95.06 83 ILE A CA 1
ATOM 656 C C . ILE A 1 83 ? -6.580 -2.389 3.370 1.00 95.06 83 ILE A C 1
ATOM 658 O O . ILE A 1 83 ? -7.548 -2.044 4.039 1.0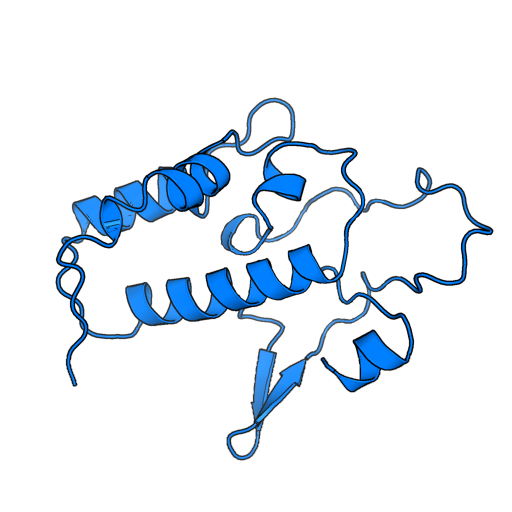0 95.06 83 ILE A O 1
ATOM 662 N N . PHE A 1 84 ? -5.353 -2.476 3.883 1.00 93.81 84 PHE A N 1
ATOM 663 C CA . PHE A 1 84 ? -5.083 -2.286 5.300 1.00 93.81 84 PHE A CA 1
ATOM 664 C C . PHE A 1 84 ? -5.412 -0.866 5.770 1.00 93.81 84 PHE A C 1
ATOM 666 O O . PHE A 1 84 ? -6.059 -0.687 6.800 1.00 93.81 84 PHE A O 1
ATOM 673 N N . TRP A 1 85 ? -5.035 0.148 4.989 1.00 94.62 85 TRP A N 1
ATOM 674 C CA . TRP A 1 85 ? -5.391 1.537 5.262 1.00 94.62 85 TRP A CA 1
ATOM 675 C C . TRP A 1 85 ? -6.910 1.746 5.246 1.00 94.62 85 TRP A C 1
ATOM 677 O O . TRP A 1 85 ? -7.443 2.369 6.164 1.00 94.62 85 TRP A O 1
ATOM 687 N N . LEU A 1 86 ? -7.621 1.179 4.263 1.00 94.50 86 LEU A N 1
ATOM 688 C CA . LEU A 1 86 ? -9.083 1.258 4.198 1.00 94.50 86 LEU A CA 1
ATOM 689 C C . LEU A 1 86 ? -9.743 0.611 5.421 1.00 94.50 86 LEU A C 1
ATOM 691 O O . LEU A 1 86 ? -10.653 1.201 6.003 1.00 94.50 86 LEU A O 1
ATOM 695 N N . SER A 1 87 ? -9.268 -0.563 5.844 1.00 94.06 87 SER A N 1
ATOM 696 C CA . SER A 1 87 ? -9.770 -1.241 7.042 1.00 94.06 87 SER A CA 1
ATOM 697 C C . SER A 1 87 ? -9.575 -0.387 8.294 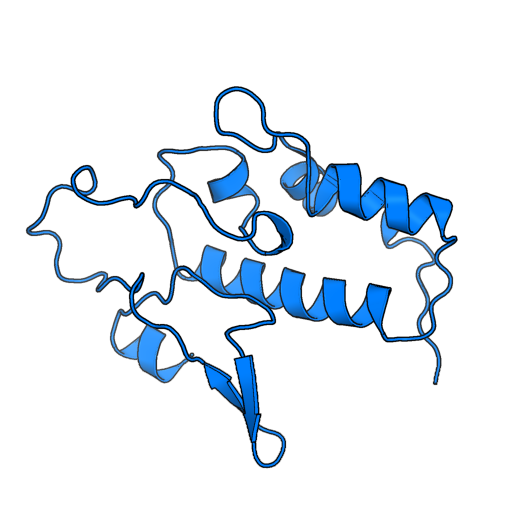1.00 94.06 87 SER A C 1
ATOM 699 O O . SER A 1 87 ? -10.513 -0.211 9.064 1.00 94.06 87 SER A O 1
ATOM 701 N N . LEU A 1 88 ? -8.392 0.200 8.487 1.00 93.19 88 LEU A N 1
ATOM 702 C CA . LEU A 1 88 ? -8.113 1.028 9.663 1.00 93.19 88 LEU A CA 1
ATOM 703 C C . LEU A 1 88 ? -8.910 2.340 9.687 1.00 93.19 88 LEU A C 1
ATOM 705 O O . LEU A 1 88 ? -9.296 2.798 10.762 1.00 93.19 88 LEU A O 1
ATOM 709 N N . MET A 1 89 ? -9.138 2.952 8.523 1.00 92.56 89 MET A N 1
ATOM 710 C CA . MET A 1 89 ? -9.771 4.272 8.423 1.00 92.56 89 MET A CA 1
ATOM 711 C C . MET A 1 89 ? -11.296 4.221 8.355 1.00 92.56 89 MET A C 1
ATOM 713 O O . MET A 1 89 ? -11.953 5.153 8.818 1.00 92.56 89 MET A O 1
ATOM 717 N N . TYR A 1 90 ? -11.858 3.168 7.760 1.00 92.81 90 TYR A N 1
ATOM 718 C CA . TYR A 1 90 ? -13.282 3.115 7.416 1.00 92.81 90 TYR A CA 1
ATOM 719 C C . TYR A 1 90 ? -14.022 1.910 7.991 1.00 92.81 90 TYR A C 1
ATOM 721 O O . TYR A 1 90 ? -15.235 1.829 7.822 1.00 92.81 90 TYR A O 1
ATOM 729 N N . SER A 1 91 ? -13.336 0.988 8.672 1.00 93.25 91 SER A N 1
ATOM 730 C CA . SER A 1 91 ? -13.995 -0.076 9.436 1.00 93.25 91 SER A CA 1
ATOM 731 C C . SER A 1 91 ? -13.851 0.188 10.935 1.00 93.25 91 SER A C 1
ATOM 733 O O . SER A 1 91 ? -12.757 0.548 11.384 1.00 93.25 91 SER A O 1
ATOM 735 N N . PRO A 1 92 ? -14.913 -0.000 11.733 1.00 93.50 92 PRO A N 1
ATOM 736 C CA . PRO A 1 92 ? -14.793 0.003 13.183 1.00 93.50 92 PRO A CA 1
ATOM 737 C C . PRO A 1 92 ? -13.746 -1.018 13.647 1.00 93.50 92 PRO A C 1
ATOM 739 O O . PRO A 1 92 ? -13.751 -2.173 13.216 1.00 93.50 92 PRO A O 1
ATOM 742 N N . ASN A 1 93 ? -12.807 -0.578 14.485 1.00 93.88 93 ASN A N 1
ATOM 743 C CA . ASN A 1 93 ? -11.694 -1.413 14.921 1.00 93.88 93 ASN A CA 1
ATOM 744 C C . ASN A 1 93 ? -11.172 -1.024 16.310 1.00 93.88 93 ASN A C 1
ATOM 746 O O . ASN A 1 93 ? -11.416 0.083 16.793 1.00 93.88 93 ASN A O 1
ATOM 750 N N . SER A 1 94 ? -10.474 -1.956 16.967 1.00 94.12 94 SER A N 1
ATOM 751 C CA . SER A 1 94 ? -10.042 -1.829 18.369 1.00 94.12 94 SER A CA 1
ATOM 752 C C . SER A 1 94 ? -8.885 -0.853 18.580 1.00 94.12 94 SER A C 1
ATOM 754 O O . SER A 1 94 ? -8.464 -0.652 19.721 1.00 94.12 94 SER A O 1
ATOM 756 N N . MET A 1 95 ? -8.360 -0.245 17.514 1.00 92.88 95 MET A N 1
ATOM 757 C CA . MET A 1 95 ? -7.225 0.661 17.594 1.00 92.88 95 MET A CA 1
ATOM 758 C C . MET A 1 95 ? -7.617 1.986 18.235 1.00 92.88 95 MET A C 1
ATOM 760 O O . MET A 1 95 ? -8.598 2.626 17.849 1.00 92.88 95 MET A O 1
ATOM 764 N N . SER A 1 96 ? -6.809 2.450 19.187 1.00 92.31 96 SER A N 1
ATOM 765 C CA . SER A 1 96 ? -6.993 3.795 19.715 1.00 92.31 96 SER A CA 1
ATOM 766 C C . SER A 1 96 ? -6.624 4.844 18.650 1.00 92.31 96 SER A C 1
ATOM 768 O O . SER A 1 96 ? -5.732 4.608 17.829 1.00 92.31 96 SER A O 1
ATOM 770 N N . PRO A 1 97 ? -7.225 6.048 18.670 1.00 92.44 97 PRO A N 1
ATOM 771 C CA . PRO A 1 97 ? -6.835 7.123 17.754 1.00 92.44 97 PRO A CA 1
ATOM 772 C C . PRO A 1 97 ? -5.346 7.495 17.838 1.00 92.44 97 PRO A C 1
ATOM 774 O O . PRO A 1 97 ? -4.748 7.899 16.839 1.00 92.44 97 PRO A O 1
ATOM 777 N N . ALA A 1 98 ? -4.740 7.356 19.022 1.00 93.62 98 ALA A N 1
ATOM 778 C CA . ALA A 1 98 ? -3.320 7.616 19.231 1.00 93.62 98 ALA A CA 1
ATOM 779 C C . ALA A 1 98 ? -2.445 6.562 18.537 1.00 93.62 98 ALA A C 1
ATOM 781 O O . ALA A 1 98 ? -1.502 6.929 17.835 1.00 93.62 98 ALA A O 1
ATOM 782 N N . ASP A 1 99 ? -2.793 5.279 18.667 1.00 91.75 99 ASP A N 1
ATOM 783 C CA . ASP A 1 99 ? -2.069 4.183 18.014 1.00 91.75 99 ASP A CA 1
ATOM 784 C C . ASP A 1 99 ? -2.219 4.250 16.495 1.00 91.75 99 ASP A C 1
ATOM 786 O O . ASP A 1 99 ? -1.234 4.100 15.776 1.00 91.75 99 ASP A O 1
ATOM 790 N N . LEU A 1 100 ? -3.420 4.575 16.001 1.00 91.75 100 LEU A N 1
ATOM 791 C CA . LEU A 1 100 ? -3.663 4.784 14.576 1.00 91.75 100 LEU A CA 1
ATOM 792 C C . LEU A 1 100 ? -2.810 5.935 14.034 1.00 91.75 100 LEU A C 1
ATOM 794 O O . LEU A 1 100 ? -2.142 5.786 13.014 1.00 91.75 100 LEU A O 1
ATOM 798 N N . THR A 1 101 ? -2.781 7.070 14.738 1.00 92.50 101 THR A N 1
ATOM 799 C CA . THR A 1 101 ? -1.959 8.228 14.352 1.00 92.50 101 THR A CA 1
ATOM 800 C C . THR A 1 101 ? -0.474 7.871 14.348 1.00 92.50 101 THR A C 1
ATOM 802 O O . THR A 1 101 ? 0.237 8.195 13.396 1.00 92.50 101 THR A O 1
ATOM 805 N N . SER A 1 102 ? -0.009 7.166 15.382 1.00 92.00 102 SER A N 1
ATOM 806 C CA . SER A 1 102 ? 1.373 6.698 15.478 1.00 92.00 102 SER A CA 1
ATOM 807 C C . SER A 1 102 ? 1.719 5.760 14.323 1.00 92.00 102 SER A C 1
ATOM 809 O O . SER A 1 102 ? 2.735 5.950 13.656 1.00 92.00 102 SER A O 1
ATOM 811 N N . PHE A 1 103 ? 0.847 4.800 14.015 1.00 90.81 103 PHE A N 1
ATOM 812 C CA . PHE A 1 103 ? 1.035 3.868 12.911 1.00 90.81 103 PHE A CA 1
ATOM 813 C C . PHE A 1 103 ? 1.092 4.583 11.557 1.00 90.81 103 PHE A C 1
ATOM 815 O O . PHE A 1 103 ? 1.998 4.328 10.759 1.00 90.81 103 PHE A O 1
ATOM 822 N N . MET A 1 104 ? 0.182 5.531 11.317 1.00 91.44 104 MET A N 1
ATOM 823 C CA . MET A 1 104 ? 0.204 6.354 10.108 1.00 91.44 104 MET A CA 1
ATOM 824 C C . MET A 1 104 ? 1.533 7.097 9.975 1.00 91.44 104 MET A C 1
ATOM 826 O O . MET A 1 104 ? 2.153 7.024 8.927 1.00 91.44 104 MET A O 1
ATOM 830 N N . GLN A 1 105 ? 2.019 7.744 11.033 1.00 90.31 105 GLN A N 1
ATOM 831 C CA . GLN A 1 105 ? 3.232 8.571 10.980 1.00 90.31 105 GLN A CA 1
ATOM 832 C C . GLN A 1 105 ? 4.547 7.786 11.000 1.00 90.31 105 GLN A C 1
ATOM 834 O O . GLN A 1 105 ? 5.595 8.347 10.693 1.00 90.31 105 GLN A O 1
ATOM 839 N N . THR A 1 106 ? 4.532 6.520 11.414 1.00 89.38 106 THR A N 1
ATOM 840 C CA . THR A 1 106 ? 5.758 5.713 11.545 1.00 89.38 106 THR A CA 1
ATOM 841 C C . THR A 1 106 ? 5.888 4.657 10.458 1.00 89.38 106 THR A C 1
ATOM 843 O O . THR A 1 106 ? 7.009 4.323 10.074 1.00 89.38 106 THR A O 1
ATOM 846 N N . VAL A 1 107 ? 4.767 4.142 9.944 1.00 91.12 107 VAL A N 1
ATOM 847 C CA . VAL A 1 107 ? 4.752 3.021 8.998 1.00 91.12 107 VAL A CA 1
ATOM 848 C C . VAL A 1 107 ? 4.220 3.435 7.633 1.00 91.12 107 VAL A C 1
ATOM 850 O O . VAL A 1 107 ? 4.898 3.197 6.636 1.00 91.12 107 VAL A O 1
ATOM 853 N N . LEU A 1 108 ? 3.021 4.019 7.544 1.00 90.62 108 LEU A N 1
ATOM 854 C CA . LEU A 1 108 ? 2.435 4.314 6.231 1.00 90.62 108 LEU A CA 1
ATOM 855 C C . LEU A 1 108 ? 3.012 5.599 5.628 1.00 90.62 108 LEU A C 1
ATOM 857 O O . LEU A 1 108 ? 3.487 5.577 4.500 1.00 90.62 108 LEU A O 1
ATOM 861 N N . ASP A 1 109 ? 3.054 6.684 6.387 1.00 88.38 109 ASP A N 1
ATOM 862 C CA . ASP A 1 109 ? 3.453 8.020 5.939 1.00 88.38 109 ASP A CA 1
ATOM 863 C C . ASP A 1 109 ? 4.590 8.616 6.795 1.00 88.38 109 ASP A C 1
ATOM 865 O O . ASP A 1 109 ? 4.416 9.637 7.472 1.00 88.38 109 ASP A O 1
ATOM 869 N N . PRO A 1 110 ? 5.764 7.959 6.841 1.00 86.06 110 PRO A N 1
ATOM 870 C CA . PRO A 1 110 ? 6.885 8.433 7.635 1.00 86.06 110 PRO A CA 1
ATOM 871 C C . PRO A 1 110 ? 7.488 9.719 7.071 1.00 86.06 110 PRO A C 1
ATOM 873 O O . PRO A 1 110 ? 7.563 9.928 5.857 1.00 86.06 110 PRO A O 1
ATOM 876 N N . GLN A 1 111 ? 8.010 10.564 7.966 1.00 83.88 111 GLN A N 1
ATOM 877 C CA . GLN A 1 111 ? 8.798 11.721 7.550 1.00 83.88 111 GLN A CA 1
ATOM 878 C C . GLN A 1 111 ? 9.984 11.282 6.688 1.00 83.88 111 GLN A C 1
ATOM 880 O O . GLN A 1 111 ? 10.783 10.424 7.068 1.00 83.88 111 GLN A O 1
ATOM 885 N N . GLN A 1 112 ? 10.117 11.922 5.530 1.00 81.88 112 GLN A N 1
ATOM 886 C CA . GLN A 1 112 ? 11.174 11.597 4.589 1.00 81.88 112 GLN A CA 1
ATOM 887 C C . GLN A 1 112 ? 12.527 12.108 5.085 1.00 81.88 112 GLN A C 1
ATOM 889 O O . GLN A 1 112 ? 12.674 13.260 5.499 1.00 81.88 112 GLN A O 1
ATOM 894 N N . TYR A 1 113 ? 13.553 11.278 4.935 1.00 79.81 113 TYR A N 1
ATOM 895 C CA . TYR A 1 113 ? 14.937 11.655 5.180 1.00 79.81 113 TYR A CA 1
ATOM 896 C C . TYR A 1 113 ? 15.801 11.230 3.995 1.00 79.81 113 TYR A C 1
ATOM 898 O O . TYR A 1 113 ? 15.841 10.063 3.623 1.00 79.81 113 TYR A O 1
ATOM 906 N N . LYS A 1 114 ? 16.492 12.188 3.363 1.00 83.50 114 LYS A N 1
ATOM 907 C CA . LYS A 1 114 ? 17.354 11.946 2.184 1.00 83.50 114 LYS A CA 1
ATOM 908 C C . LYS A 1 114 ? 16.659 11.190 1.030 1.00 83.50 114 LYS A C 1
ATOM 910 O O . LYS A 1 114 ? 17.317 10.478 0.270 1.00 83.50 114 LYS A O 1
ATOM 915 N N . GLY A 1 115 ? 15.345 11.373 0.878 1.00 78.94 115 GLY A N 1
ATOM 916 C CA . GLY A 1 115 ? 14.544 10.724 -0.164 1.00 78.94 115 GLY A CA 1
ATOM 917 C C . GLY A 1 115 ? 14.197 9.258 0.118 1.00 78.94 115 GLY A C 1
ATOM 918 O O . GLY A 1 115 ? 13.902 8.525 -0.824 1.00 78.94 115 GLY A O 1
ATOM 919 N N . THR A 1 116 ? 14.252 8.828 1.382 1.00 83.50 116 THR A N 1
ATOM 920 C CA . THR A 1 116 ? 13.740 7.537 1.870 1.00 83.50 116 THR A CA 1
ATOM 921 C C . THR A 1 116 ? 12.740 7.775 3.006 1.00 83.50 116 THR A C 1
ATOM 923 O O . THR A 1 116 ? 12.755 8.835 3.633 1.00 83.50 116 THR A O 1
ATOM 926 N N . GLY A 1 117 ? 11.877 6.795 3.273 1.00 84.81 117 GLY A N 1
ATOM 927 C CA . GLY A 1 117 ? 10.890 6.831 4.364 1.00 84.81 117 GLY A CA 1
ATOM 928 C C . GLY A 1 117 ? 11.304 5.952 5.545 1.00 84.81 117 GLY A C 1
ATOM 929 O O . GLY A 1 117 ? 10.485 5.587 6.378 1.00 84.81 117 GLY A O 1
ATOM 930 N N . GLY A 1 118 ? 12.584 5.578 5.609 1.00 87.25 118 GLY A N 1
ATOM 931 C CA . GLY A 1 118 ? 13.120 4.739 6.678 1.00 87.25 118 GLY A CA 1
ATOM 932 C C . GLY A 1 118 ? 12.675 3.276 6.601 1.00 87.25 118 GLY A C 1
ATOM 933 O O . GLY A 1 118 ? 12.318 2.766 5.539 1.00 87.25 118 GLY A O 1
ATOM 934 N N . SER A 1 119 ? 12.773 2.579 7.735 1.00 90.31 119 SER A N 1
ATOM 935 C CA . SER A 1 119 ? 12.546 1.132 7.855 1.00 90.31 119 SER A CA 1
ATOM 936 C C . SER A 1 119 ? 11.165 0.750 8.384 1.00 90.31 119 SER A C 1
ATOM 938 O O . SER A 1 119 ? 10.880 -0.440 8.447 1.00 90.31 119 SER A O 1
ATOM 940 N N . GLY A 1 120 ? 10.296 1.709 8.729 1.00 91.00 120 GLY A N 1
ATOM 941 C CA . GLY A 1 120 ? 9.048 1.447 9.462 1.00 91.00 120 GLY A CA 1
ATOM 942 C C . GLY A 1 120 ? 8.173 0.351 8.843 1.00 91.00 120 GLY A C 1
ATOM 943 O O . GLY A 1 120 ? 7.711 -0.544 9.546 1.00 91.00 120 GLY A O 1
ATOM 944 N N . LYS A 1 121 ? 8.034 0.339 7.512 1.00 92.19 121 LYS A N 1
ATOM 945 C CA . LYS A 1 121 ? 7.339 -0.725 6.763 1.00 92.19 121 LYS A CA 1
ATOM 946 C C . LYS A 1 121 ? 8.019 -2.093 6.876 1.00 92.19 121 LYS A C 1
ATOM 948 O O . LYS A 1 121 ? 7.357 -3.100 7.121 1.00 92.19 121 LYS A O 1
ATOM 953 N N . ALA A 1 122 ? 9.343 -2.136 6.735 1.00 91.69 122 ALA A N 1
ATOM 954 C CA . ALA A 1 122 ? 10.112 -3.372 6.859 1.00 91.69 122 ALA A CA 1
ATOM 955 C C . ALA A 1 122 ? 10.070 -3.925 8.293 1.00 91.69 122 ALA A C 1
ATOM 957 O O . ALA A 1 122 ? 9.958 -5.135 8.493 1.00 91.69 122 ALA A O 1
ATOM 958 N N . ASP A 1 123 ? 10.136 -3.043 9.288 1.00 91.12 123 ASP A N 1
ATOM 959 C CA . ASP A 1 123 ? 10.066 -3.402 10.701 1.00 91.12 123 ASP A CA 1
ATOM 960 C C . ASP A 1 123 ? 8.657 -3.871 11.080 1.00 91.12 123 ASP A C 1
ATOM 962 O O . ASP A 1 123 ? 8.521 -4.868 11.789 1.00 91.12 123 ASP A O 1
ATOM 966 N N . PHE A 1 124 ? 7.612 -3.254 10.518 1.00 90.50 124 PHE A N 1
ATOM 967 C CA . PHE A 1 124 ? 6.231 -3.719 10.645 1.00 90.50 124 PHE A CA 1
ATOM 968 C C . PHE A 1 124 ? 6.057 -5.162 10.148 1.00 90.50 124 PHE A C 1
ATOM 970 O O . PHE A 1 124 ? 5.500 -5.985 10.875 1.00 90.50 124 PHE A O 1
ATOM 977 N N . PHE A 1 125 ? 6.588 -5.522 8.972 1.00 86.44 125 PHE A N 1
ATOM 978 C CA . PHE A 1 125 ? 6.477 -6.901 8.470 1.00 86.44 125 PHE A CA 1
ATOM 979 C C . PHE A 1 125 ? 7.195 -7.939 9.336 1.00 86.44 125 PHE A C 1
ATOM 981 O O . PHE A 1 125 ? 6.742 -9.090 9.406 1.00 86.44 125 PHE A O 1
ATOM 988 N N . LYS A 1 126 ? 8.299 -7.543 9.982 1.00 86.75 126 LYS A N 1
ATOM 989 C CA . LYS A 1 126 ? 9.075 -8.405 10.884 1.00 86.75 126 LYS A CA 1
ATOM 990 C C . LYS A 1 126 ? 8.412 -8.554 12.249 1.00 86.75 126 LYS A C 1
ATOM 992 O O . LYS A 1 126 ? 8.328 -9.666 12.754 1.00 86.75 126 LYS A O 1
ATOM 997 N N . GLY A 1 127 ? 8.000 -7.438 12.847 1.00 81.06 127 GLY A N 1
ATOM 998 C CA . GLY A 1 127 ? 7.538 -7.382 14.231 1.00 81.06 127 GLY A CA 1
ATOM 999 C C . GLY A 1 127 ? 6.050 -7.660 14.388 1.00 81.06 127 GLY A C 1
ATOM 1000 O O . GLY A 1 127 ? 5.673 -8.345 15.328 1.00 81.06 127 GLY A O 1
ATOM 1001 N N . ARG A 1 128 ? 5.212 -7.138 13.480 1.00 79.38 128 ARG A N 1
ATOM 1002 C CA . ARG A 1 128 ? 3.741 -7.276 13.459 1.00 79.38 128 ARG A CA 1
ATOM 1003 C C . ARG A 1 128 ? 3.015 -6.949 14.771 1.00 79.38 128 ARG A C 1
ATOM 1005 O O . ARG A 1 128 ? 1.817 -7.168 14.846 1.00 79.38 128 ARG A O 1
ATOM 1012 N N . SER A 1 129 ? 3.694 -6.366 15.756 1.00 74.50 129 SER A N 1
ATOM 1013 C CA . SER A 1 129 ? 3.180 -6.156 17.116 1.00 74.50 129 SER A CA 1
ATOM 1014 C C . SER A 1 129 ? 1.910 -5.310 17.172 1.00 74.50 129 SER A C 1
ATOM 1016 O O . SER A 1 129 ? 1.084 -5.487 18.053 1.00 74.50 129 SER A O 1
ATOM 1018 N N . MET A 1 130 ? 1.723 -4.405 16.211 1.00 76.12 130 MET A N 1
ATOM 1019 C CA . MET A 1 130 ? 0.505 -3.599 16.081 1.00 76.12 130 MET A CA 1
ATOM 1020 C C . MET A 1 130 ? -0.731 -4.431 15.691 1.00 76.12 130 MET A C 1
ATOM 1022 O O . MET A 1 130 ? -1.853 -4.026 15.978 1.00 76.12 130 MET A O 1
ATOM 1026 N N . LEU A 1 131 ? -0.543 -5.597 15.064 1.00 81.44 131 LEU A N 1
ATOM 1027 C CA . LEU A 1 131 ? -1.635 -6.516 14.735 1.00 81.44 131 LEU A CA 1
ATOM 1028 C C . LEU A 1 131 ? -2.087 -7.340 15.950 1.00 81.44 131 LEU A C 1
ATOM 1030 O O . LEU A 1 131 ? -3.166 -7.933 15.911 1.00 81.44 131 LEU A O 1
ATOM 1034 N N . ASP A 1 132 ? -1.296 -7.380 17.026 1.00 82.88 132 ASP A N 1
ATOM 1035 C CA . ASP A 1 132 ? -1.619 -8.165 18.214 1.00 82.88 132 ASP A CA 1
ATOM 1036 C C . ASP A 1 132 ? -2.824 -7.549 18.937 1.00 82.88 132 ASP A C 1
ATOM 1038 O O . ASP A 1 132 ? -2.748 -6.480 19.539 1.00 82.88 132 ASP A O 1
ATOM 1042 N N . GLY A 1 133 ? -3.968 -8.233 18.870 1.00 80.88 133 GLY A N 1
ATOM 1043 C CA . GLY A 1 133 ? -5.220 -7.755 19.465 1.00 80.88 133 GLY A CA 1
ATOM 1044 C C . GLY A 1 133 ? -5.982 -6.729 18.618 1.00 80.88 133 GLY A C 1
ATOM 1045 O O . GLY A 1 133 ? -7.011 -6.219 19.074 1.00 80.88 133 GLY A O 1
ATOM 1046 N N . LEU A 1 134 ? -5.533 -6.452 17.387 1.00 88.81 134 LEU A N 1
ATOM 1047 C CA . LEU A 1 134 ? -6.323 -5.685 16.427 1.00 88.81 134 LEU A CA 1
ATOM 1048 C C . LEU A 1 134 ? -7.541 -6.513 15.998 1.00 88.81 134 LEU A C 1
ATOM 1050 O O . LEU A 1 134 ? -7.410 -7.583 15.404 1.00 88.81 134 LEU A O 1
ATOM 1054 N N . ALA A 1 135 ? -8.729 -6.004 16.304 1.00 91.25 135 ALA A N 1
ATOM 1055 C CA . ALA A 1 135 ? -10.005 -6.608 15.962 1.00 91.25 135 ALA A CA 1
ATOM 1056 C C . ALA A 1 135 ? -10.840 -5.619 15.149 1.00 91.25 135 ALA A C 1
ATOM 1058 O O . ALA A 1 135 ? -10.833 -4.421 15.433 1.00 91.25 135 ALA A O 1
ATOM 1059 N N . PHE A 1 136 ? -11.573 -6.146 14.173 1.00 90.81 136 PHE A N 1
ATOM 1060 C CA . PHE A 1 136 ? -12.559 -5.426 13.370 1.00 90.81 136 PHE A CA 1
ATOM 1061 C C . PHE A 1 136 ? -13.950 -5.964 13.707 1.00 90.81 136 PHE A C 1
ATOM 1063 O O . PHE A 1 136 ? -14.080 -7.148 14.032 1.00 90.81 136 PHE A O 1
ATOM 1070 N N . TRP A 1 137 ? -14.974 -5.118 13.647 1.00 89.81 137 TRP A N 1
ATOM 1071 C CA . TRP A 1 137 ? -16.361 -5.526 13.883 1.00 89.81 137 TRP A CA 1
ATOM 1072 C C . TRP A 1 137 ? -17.329 -4.870 12.901 1.00 89.81 137 TRP A C 1
ATOM 1074 O O . TRP A 1 137 ? -17.025 -3.823 12.326 1.00 89.81 137 TRP A O 1
ATOM 1084 N N . ASP A 1 138 ? -18.474 -5.534 12.735 1.00 75.81 138 ASP A N 1
ATOM 1085 C CA . ASP A 1 138 ? -19.580 -5.143 11.854 1.00 75.81 138 ASP A CA 1
ATOM 1086 C C . ASP A 1 138 ? -20.492 -4.071 12.479 1.00 75.81 138 ASP A C 1
ATOM 1088 O O . ASP A 1 138 ? -20.640 -4.050 13.728 1.00 75.81 138 ASP A O 1
#

pLDDT: mean 85.32, std 13.37, range [43.88, 95.69]

InterPro domains:
  IPR000719 Protein kinase domain [PS50011] (1-138)
  IPR008266 Tyrosine-protein kinase, active site [PS00109] (9-21)
  IPR011009 Protein kinase-like domain superfamily [SSF56112] (6-100)
  IPR040976 Fungal-type protein kinase [PF17667] (6-86)

Organism: Piloderma croceum (strain F 1598) (NCBI:txid765440)

Sequence (138 aa):
HDDAVQAGVLHRDISAGNIFIVDGKGILIDWDLSKWLNNSSAPDEVRQPTRTGTWQFMSAALVWNKSAPHTFVDDLESFFYVIFWLSLMYSPNSMSPADLTSFMQTVLDPQQYKGTGGSGKADFFKGRSMLDGLAFWD

Radius of gyration: 16.11 Å; chains: 1; bounding box: 39×25×44 Å

Foldseek 3Di:
DVVCVVQQKDQQADALVQWDQDPNDTDGHDSVVMDHPPCPVDPPPPDPPQPPHFQLLFALQCLADVPDDDDVVRVVSSVVSRVVVCCLPPFDKPDDPVRVVVCCCQARNDDDDPRHRDRSVVVCVVPVVSVVRIDTDD

Secondary structure (DSSP, 8-state):
-HHHHHTTEE-----GGGEEEETTEEEE--GGG-EETT-TTS-TTTT-----S-TTTS-HHHHH-TTPPP-HHHHHHHHHHHHHHHHHHHS-BS--HHHHHHHIIIIISPPPBTTB--SHHHHHHHH-GGGTT--B--